Protein AF-A0A7V9B150-F1 (afdb_monomer_lite)

pLDDT: mean 76.58, std 9.47, range [43.84, 91.06]

Sequence (110 aa):
VLLIVVGIAGAVVDPGSVVTLAVVLAALGVGWNFGVVGGSTLLATSVPRAMRPHVEGIGEVAMSVAAAAGAPLAGIVVALGSFSALSMAVAVAATLALGFTRWPARGYGG

Radius of gyration: 17.02 Å; chains: 1; bounding box: 40×34×44 Å

Foldseek 3Di:
DLLLVLLVQQLPDDPVDPVSVVVSVVSNVVVVVCCVVVVLVVVCVVDDPVCSVVVVVVVVVVVVVCCVVVVVVLVVCCVVHNSNVSSVVSSVVVVVVVVVVPPPPPDPDD

Structure (mmCIF, N/CA/C/O backbone):
data_AF-A0A7V9B150-F1
#
_entry.id   AF-A0A7V9B150-F1
#
loop_
_atom_site.group_PDB
_atom_site.id
_atom_site.type_symbol
_atom_site.label_atom_id
_atom_site.label_alt_id
_atom_site.label_comp_id
_atom_site.label_asym_id
_atom_site.label_entity_id
_atom_site.label_seq_id
_atom_site.pdbx_PDB_ins_code
_atom_site.Cartn_x
_atom_site.Cartn_y
_atom_site.Cartn_z
_atom_site.occupancy
_atom_site.B_iso_or_equiv
_atom_site.auth_seq_id
_atom_site.auth_comp_id
_atom_site.auth_asym_id
_atom_site.auth_atom_id
_atom_site.pdbx_PDB_model_num
ATOM 1 N N . VAL A 1 1 ? -8.075 -6.123 -6.683 1.00 61.38 1 VAL A N 1
ATOM 2 C CA . VAL A 1 1 ? -8.182 -6.530 -8.108 1.00 61.38 1 VAL A CA 1
ATOM 3 C C . VAL A 1 1 ? -7.489 -5.524 -9.018 1.00 61.38 1 VAL A C 1
ATOM 5 O O . VAL A 1 1 ? -6.519 -5.915 -9.646 1.00 61.38 1 VAL A O 1
ATOM 8 N N . LEU A 1 2 ? -7.877 -4.241 -9.023 1.00 70.94 2 LEU A N 1
ATOM 9 C CA . LEU A 1 2 ? -7.218 -3.206 -9.845 1.00 70.94 2 LEU A CA 1
ATOM 10 C C . LEU A 1 2 ? -5.696 -3.113 -9.626 1.00 70.94 2 LEU A C 1
ATOM 12 O O . LEU A 1 2 ? -4.953 -3.138 -10.597 1.00 70.94 2 LEU A O 1
ATOM 16 N N . LEU A 1 3 ? -5.220 -3.127 -8.375 1.00 67.75 3 LEU A N 1
ATOM 17 C CA . LEU A 1 3 ? -3.776 -3.106 -8.075 1.00 67.75 3 LEU A CA 1
ATOM 18 C C . LEU A 1 3 ? -3.007 -4.311 -8.653 1.00 67.75 3 LEU A C 1
ATOM 20 O O . LEU A 1 3 ? -1.874 -4.160 -9.093 1.00 67.75 3 LEU A O 1
ATOM 24 N N . ILE A 1 4 ? -3.633 -5.493 -8.700 1.00 67.00 4 ILE A N 1
ATOM 25 C CA . ILE A 1 4 ? -3.026 -6.701 -9.285 1.00 67.00 4 ILE A CA 1
ATOM 26 C C . ILE A 1 4 ? -2.951 -6.565 -10.805 1.00 67.00 4 ILE A C 1
ATOM 28 O O . ILE A 1 4 ? -1.908 -6.829 -11.390 1.00 67.00 4 ILE A O 1
ATOM 32 N N . VAL A 1 5 ? -4.041 -6.125 -11.442 1.00 69.38 5 VAL A N 1
ATOM 33 C CA . VAL A 1 5 ? -4.100 -5.934 -12.899 1.00 69.38 5 VAL A CA 1
ATOM 34 C C . VAL A 1 5 ? -3.048 -4.922 -13.353 1.00 69.38 5 VAL A C 1
ATOM 36 O O . VAL A 1 5 ? -2.355 -5.162 -14.335 1.00 69.38 5 VAL A O 1
ATOM 39 N N . VAL A 1 6 ? -2.875 -3.832 -12.604 1.00 67.56 6 VAL A N 1
ATOM 40 C CA . VAL A 1 6 ? -1.868 -2.809 -12.905 1.00 67.56 6 VAL A CA 1
ATOM 41 C C . VAL A 1 6 ? -0.445 -3.303 -12.640 1.00 67.56 6 VAL A C 1
ATOM 43 O O . VAL A 1 6 ? 0.435 -3.042 -13.454 1.00 67.56 6 VAL A O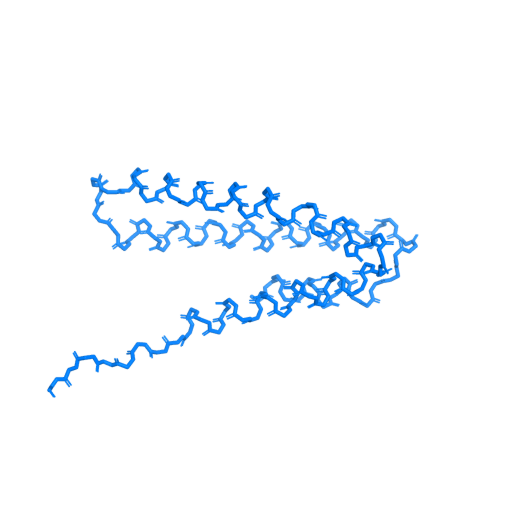 1
ATOM 46 N N . GLY A 1 7 ? -0.208 -4.051 -11.557 1.00 63.50 7 GLY A N 1
ATOM 47 C CA . GLY A 1 7 ? 1.105 -4.645 -11.277 1.00 63.50 7 GLY A CA 1
ATOM 48 C C . GLY A 1 7 ? 1.536 -5.663 -12.337 1.00 63.50 7 GLY A C 1
ATOM 49 O O . GLY A 1 7 ? 2.686 -5.657 -12.768 1.00 63.50 7 GLY A O 1
ATOM 50 N N . ILE A 1 8 ? 0.599 -6.488 -12.819 1.00 66.31 8 ILE A N 1
ATOM 51 C CA . ILE A 1 8 ? 0.842 -7.412 -13.934 1.00 66.31 8 ILE A CA 1
ATOM 52 C C . ILE A 1 8 ? 1.091 -6.626 -15.222 1.00 66.31 8 ILE A C 1
ATOM 54 O O . ILE A 1 8 ? 2.075 -6.901 -15.897 1.00 66.31 8 ILE A O 1
ATOM 58 N N . ALA A 1 9 ? 0.264 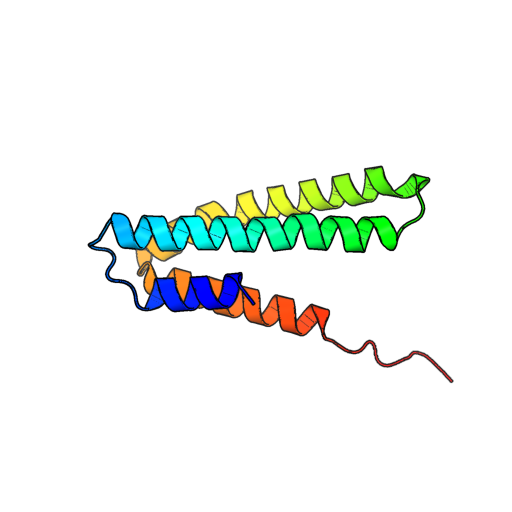-5.622 -15.537 1.00 64.56 9 ALA A N 1
ATOM 59 C CA . ALA A 1 9 ? 0.455 -4.780 -16.718 1.00 64.56 9 ALA A CA 1
ATOM 60 C C . ALA A 1 9 ? 1.830 -4.090 -16.712 1.00 64.56 9 ALA A C 1
ATOM 62 O O . ALA A 1 9 ? 2.533 -4.131 -17.715 1.00 64.56 9 ALA A O 1
ATOM 63 N N . GLY A 1 10 ? 2.262 -3.539 -15.574 1.00 60.38 10 GLY A N 1
ATOM 64 C CA . GLY A 1 10 ? 3.581 -2.919 -15.421 1.00 60.38 10 GLY A CA 1
ATOM 65 C C . GLY A 1 10 ? 4.758 -3.883 -15.613 1.00 60.38 10 GLY A C 1
ATOM 66 O O . GLY A 1 10 ? 5.819 -3.453 -16.052 1.00 60.38 10 GLY A O 1
ATOM 67 N N . ALA A 1 11 ? 4.577 -5.182 -15.352 1.00 63.69 11 ALA A N 1
ATOM 68 C CA . ALA A 1 11 ? 5.622 -6.189 -15.546 1.00 63.69 11 ALA A CA 1
ATOM 69 C C . ALA A 1 11 ? 5.845 -6.575 -17.023 1.00 63.69 11 ALA A C 1
ATOM 71 O O . ALA A 1 11 ? 6.915 -7.091 -17.348 1.00 63.69 11 ALA A O 1
ATOM 72 N N . VAL A 1 12 ? 4.861 -6.327 -17.901 1.00 65.94 12 VAL A N 1
ATOM 73 C CA . VAL A 1 12 ? 4.906 -6.654 -19.345 1.00 65.94 12 VAL A CA 1
ATOM 74 C C . VAL A 1 12 ? 5.165 -5.434 -20.237 1.00 65.94 12 VAL A C 1
ATOM 76 O O . VAL A 1 12 ? 5.346 -5.582 -21.443 1.00 65.94 12 VAL A O 1
ATOM 79 N N . VAL A 1 13 ? 5.149 -4.229 -19.666 1.00 66.94 13 VAL A N 1
ATOM 80 C CA . VAL A 1 13 ? 5.312 -2.970 -20.399 1.00 66.94 13 VAL A CA 1
ATOM 81 C C . VAL A 1 13 ? 6.787 -2.669 -20.643 1.00 66.94 13 VAL A C 1
ATOM 83 O O . VAL A 1 13 ? 7.603 -2.758 -19.729 1.00 66.94 13 VAL A O 1
ATOM 86 N N . ASP A 1 14 ? 7.107 -2.252 -21.870 1.00 64.56 14 ASP A N 1
ATOM 87 C CA . ASP A 1 14 ? 8.423 -1.719 -22.216 1.00 64.56 14 ASP A CA 1
ATOM 88 C C . ASP A 1 14 ? 8.677 -0.394 -21.460 1.00 64.56 14 ASP A C 1
ATOM 90 O O . ASP A 1 14 ? 7.966 0.594 -21.699 1.00 64.56 14 ASP A O 1
ATOM 94 N N . PRO A 1 15 ? 9.676 -0.339 -20.556 1.00 62.12 15 PRO A N 1
ATOM 95 C CA . PRO A 1 15 ? 10.003 0.870 -19.804 1.00 62.12 15 PRO A CA 1
ATOM 96 C C . PRO A 1 15 ? 10.518 2.024 -20.683 1.00 62.12 15 PRO A C 1
ATOM 98 O O . PRO A 1 15 ? 10.605 3.149 -20.195 1.00 62.12 15 PRO A O 1
ATOM 101 N N . GLY A 1 16 ? 10.828 1.790 -21.966 1.00 63.69 16 GLY A N 1
ATOM 102 C CA . GLY A 1 16 ? 11.253 2.830 -22.908 1.00 63.69 16 GLY A CA 1
ATOM 103 C C . GLY A 1 16 ? 10.158 3.832 -23.307 1.00 63.69 16 GLY A C 1
ATOM 104 O O . GLY A 1 16 ? 10.470 4.919 -23.793 1.00 63.69 16 GLY A O 1
ATOM 105 N N . SER A 1 17 ? 8.877 3.512 -23.084 1.00 74.81 17 SER A N 1
ATOM 106 C CA . SER A 1 17 ? 7.747 4.384 -23.435 1.00 74.81 17 SER A CA 1
ATOM 107 C C . SER A 1 17 ? 7.199 5.133 -22.218 1.00 74.81 17 SER A C 1
ATOM 109 O O . SER A 1 17 ? 6.463 4.583 -21.393 1.00 74.81 17 SER A O 1
ATOM 111 N N . VAL A 1 18 ? 7.483 6.437 -22.154 1.00 79.06 18 VAL A N 1
ATOM 112 C CA . VAL A 1 18 ? 6.965 7.355 -21.119 1.00 79.06 18 VAL A CA 1
ATOM 113 C C . VAL A 1 18 ? 5.434 7.337 -21.057 1.00 79.06 18 VAL A C 1
ATOM 115 O O . VAL A 1 18 ? 4.854 7.394 -19.974 1.00 79.06 18 VAL A O 1
ATOM 118 N N . VAL A 1 19 ? 4.767 7.210 -22.209 1.00 80.56 19 VAL A N 1
ATOM 119 C CA . VAL A 1 19 ? 3.299 7.173 -22.294 1.00 80.56 19 VAL A CA 1
ATOM 120 C C . VAL A 1 19 ? 2.748 5.923 -21.614 1.00 80.56 19 VAL A C 1
ATOM 122 O O . VAL A 1 19 ? 1.794 6.007 -20.843 1.00 80.56 19 VAL A O 1
ATOM 125 N N . THR A 1 20 ? 3.363 4.766 -21.851 1.00 72.69 20 THR A N 1
ATOM 126 C CA . THR A 1 20 ? 2.887 3.507 -21.271 1.00 72.69 20 THR A CA 1
ATOM 127 C C . THR A 1 20 ? 3.109 3.484 -19.761 1.00 72.69 20 THR A C 1
ATOM 129 O O . THR A 1 20 ? 2.217 3.084 -19.013 1.00 72.69 20 THR A O 1
ATOM 132 N N . LEU A 1 21 ? 4.249 4.006 -19.296 1.00 72.56 21 LEU A N 1
ATOM 133 C CA . LEU A 1 21 ? 4.521 4.176 -17.870 1.00 72.56 21 LEU A CA 1
ATOM 134 C C . LEU A 1 21 ? 3.500 5.118 -17.207 1.00 72.56 21 LEU A C 1
ATOM 136 O O . LEU A 1 21 ? 2.978 4.805 -16.139 1.00 72.56 21 LEU A O 1
ATOM 140 N N . ALA A 1 22 ? 3.157 6.233 -17.858 1.00 80.38 22 ALA A N 1
ATOM 141 C CA . ALA A 1 22 ? 2.159 7.176 -17.355 1.00 80.38 22 ALA A CA 1
ATOM 142 C C . ALA A 1 22 ? 0.769 6.534 -17.208 1.00 80.38 22 ALA A C 1
ATOM 144 O O . ALA A 1 22 ? 0.105 6.741 -16.193 1.00 80.38 22 ALA A O 1
ATOM 145 N N . VAL A 1 23 ? 0.344 5.710 -18.173 1.00 79.94 23 VAL A N 1
ATOM 146 C CA . VAL A 1 23 ? -0.932 4.976 -18.101 1.00 79.94 23 VAL A CA 1
ATOM 147 C C . VAL A 1 23 ? -0.938 3.982 -16.937 1.00 79.94 23 VAL A C 1
ATOM 149 O O . VAL A 1 23 ? -1.910 3.930 -16.182 1.00 79.94 23 VAL A O 1
ATOM 152 N N . VAL A 1 24 ? 0.150 3.228 -16.750 1.00 74.75 24 VAL A N 1
ATOM 153 C CA . VAL A 1 24 ? 0.292 2.282 -15.630 1.00 74.75 24 VAL A CA 1
ATOM 154 C C . VAL A 1 24 ? 0.246 3.018 -14.289 1.00 74.75 24 VAL A C 1
ATOM 156 O O . VAL A 1 24 ? -0.490 2.604 -13.396 1.00 74.75 24 VAL A O 1
ATOM 159 N N . LEU A 1 25 ? 0.958 4.141 -14.148 1.00 78.44 25 LEU A N 1
ATOM 160 C CA . LEU A 1 25 ? 0.951 4.954 -12.926 1.00 78.44 25 LEU A CA 1
ATOM 161 C C . LEU A 1 25 ? -0.418 5.590 -12.649 1.00 78.44 25 LEU A C 1
ATOM 163 O O . LEU A 1 25 ? -0.867 5.603 -11.502 1.00 78.44 25 LEU A O 1
ATOM 167 N N . ALA A 1 26 ? -1.117 6.064 -13.682 1.00 82.00 26 ALA A N 1
ATOM 168 C CA . ALA A 1 26 ? -2.471 6.592 -13.543 1.00 82.00 26 ALA A CA 1
ATOM 169 C C . ALA A 1 26 ? -3.441 5.503 -13.062 1.00 82.00 26 ALA A C 1
ATOM 171 O O . ALA A 1 26 ? -4.183 5.704 -12.099 1.00 82.00 26 ALA A O 1
ATOM 172 N N . ALA A 1 27 ? -3.396 4.318 -13.677 1.00 78.44 27 ALA A N 1
ATOM 173 C CA . ALA A 1 27 ? -4.220 3.185 -13.272 1.00 78.44 27 ALA A CA 1
ATOM 174 C C . ALA A 1 27 ? -3.875 2.696 -11.852 1.00 78.44 27 ALA A C 1
ATOM 176 O O . ALA A 1 27 ? -4.777 2.331 -11.091 1.00 78.44 27 ALA A O 1
ATOM 177 N N . LEU A 1 28 ? -2.594 2.738 -11.464 1.00 78.56 28 LEU A N 1
ATOM 178 C CA . LEU A 1 28 ? -2.136 2.433 -10.106 1.00 78.56 28 LEU A CA 1
ATOM 179 C C . LEU A 1 28 ? -2.754 3.404 -9.097 1.00 78.56 28 LEU A C 1
ATOM 181 O O . LEU A 1 28 ? -3.315 2.969 -8.092 1.00 78.56 28 LEU A O 1
ATOM 185 N N . GLY A 1 29 ? -2.712 4.704 -9.404 1.00 82.12 29 GLY A N 1
ATOM 186 C CA . GLY A 1 29 ? -3.328 5.755 -8.599 1.00 82.12 29 GLY A CA 1
ATOM 187 C C . GLY A 1 29 ? -4.838 5.565 -8.446 1.00 82.12 29 GLY A C 1
ATOM 188 O O . GLY A 1 29 ? -5.367 5.689 -7.342 1.00 82.12 29 GLY A O 1
ATOM 189 N N . VAL A 1 30 ? -5.541 5.190 -9.516 1.00 84.00 30 VAL A N 1
ATOM 190 C CA . VAL A 1 30 ? -6.981 4.879 -9.465 1.00 84.00 30 VAL A CA 1
ATOM 191 C C . VAL A 1 30 ? -7.255 3.667 -8.566 1.00 84.00 30 VAL A C 1
ATOM 193 O O . VAL A 1 30 ? -8.119 3.723 -7.691 1.00 84.00 30 VAL A O 1
ATOM 196 N N . GLY A 1 31 ? -6.492 2.582 -8.730 1.00 82.00 31 GLY A N 1
ATOM 197 C CA . GLY A 1 31 ? -6.618 1.385 -7.896 1.00 82.00 31 GLY A CA 1
ATOM 198 C C . GLY A 1 31 ? -6.346 1.655 -6.413 1.00 82.00 31 GLY A C 1
ATOM 199 O O . GLY A 1 31 ? -7.063 1.134 -5.558 1.00 82.00 31 GLY A O 1
ATOM 200 N N . TRP A 1 32 ? -5.352 2.495 -6.115 1.00 82.25 32 TRP A N 1
ATOM 201 C CA . TRP A 1 32 ? -5.022 2.935 -4.760 1.00 82.25 32 TRP A CA 1
ATOM 202 C C . TRP A 1 32 ? -6.163 3.736 -4.125 1.00 82.25 32 TRP A C 1
ATOM 204 O O . TRP A 1 32 ? -6.594 3.413 -3.019 1.00 82.25 32 TRP A O 1
ATOM 214 N N . ASN A 1 33 ? -6.707 4.727 -4.842 1.00 85.75 33 ASN A N 1
ATOM 215 C CA . ASN A 1 33 ? -7.809 5.560 -4.353 1.00 85.75 33 ASN A CA 1
ATOM 216 C C . ASN A 1 33 ? -9.043 4.728 -3.993 1.00 85.75 33 ASN A C 1
ATOM 218 O O . ASN A 1 33 ? -9.610 4.906 -2.917 1.00 85.75 33 ASN A O 1
ATOM 222 N N . PHE A 1 34 ? -9.428 3.771 -4.842 1.00 83.19 34 PHE A N 1
ATOM 223 C CA . PHE A 1 34 ? -10.534 2.870 -4.513 1.00 83.19 34 PHE A CA 1
ATOM 224 C C . PHE A 1 34 ? -10.254 2.015 -3.273 1.00 83.19 34 PHE A C 1
ATOM 226 O O . PHE A 1 34 ? -11.175 1.752 -2.503 1.00 83.19 34 PHE A O 1
ATOM 233 N N . GLY A 1 35 ? -9.001 1.605 -3.056 1.00 83.56 35 GLY A N 1
ATOM 234 C CA . GLY A 1 35 ? -8.589 0.893 -1.848 1.00 83.56 35 GLY A CA 1
ATOM 235 C C . GLY A 1 35 ? -8.728 1.743 -0.585 1.00 83.56 35 GLY A C 1
ATOM 236 O O . GLY A 1 35 ? -9.347 1.295 0.376 1.00 83.56 35 GLY A O 1
ATOM 237 N N . VAL A 1 36 ? -8.210 2.975 -0.597 1.00 83.25 36 VAL A N 1
ATOM 238 C CA . VAL A 1 36 ? -8.259 3.883 0.563 1.00 83.25 36 VAL A CA 1
ATOM 239 C C . VAL A 1 36 ? -9.691 4.317 0.871 1.00 83.25 36 VAL A C 1
ATOM 241 O O . VAL A 1 36 ? -10.136 4.174 2.006 1.00 83.25 36 VAL A O 1
ATOM 244 N N . VAL A 1 37 ? -10.445 4.782 -0.130 1.00 85.56 37 VAL A N 1
ATOM 245 C CA . VAL A 1 37 ? -11.828 5.259 0.053 1.00 85.56 37 VAL A CA 1
ATOM 246 C C . VAL A 1 37 ? -12.775 4.103 0.402 1.00 85.56 37 VAL A C 1
ATOM 248 O O . VAL A 1 37 ? -13.617 4.217 1.293 1.00 85.56 37 VAL A O 1
ATOM 251 N N . GLY A 1 38 ? -12.635 2.953 -0.261 1.00 82.69 38 GLY A N 1
ATOM 252 C CA . GLY A 1 38 ? -13.419 1.759 0.064 1.00 82.69 38 GLY A CA 1
ATOM 253 C C . GLY A 1 38 ? -13.069 1.186 1.442 1.00 82.69 38 GLY A C 1
ATOM 254 O O . GLY A 1 38 ? -13.951 0.781 2.195 1.00 82.69 38 GLY A O 1
ATOM 255 N N . GLY A 1 39 ? -11.787 1.188 1.808 1.00 80.56 39 GLY A N 1
ATOM 256 C CA . GLY A 1 39 ? -11.315 0.720 3.109 1.00 80.56 39 GLY A CA 1
ATOM 257 C C . GLY A 1 39 ? -11.791 1.603 4.260 1.00 80.56 39 GLY A C 1
ATOM 258 O O . GLY A 1 39 ? -12.330 1.089 5.238 1.00 80.56 39 GLY A O 1
ATOM 259 N N . SER A 1 40 ? -11.663 2.927 4.134 1.00 80.19 40 SER A N 1
ATOM 260 C CA . SER A 1 40 ? -12.096 3.871 5.170 1.00 80.19 40 SER A CA 1
ATOM 261 C C . SER A 1 40 ? -13.610 3.838 5.383 1.00 80.19 40 SER A C 1
ATOM 263 O O . SER A 1 40 ? -14.067 3.880 6.522 1.00 80.19 40 SER A O 1
ATOM 265 N N . THR A 1 41 ? -14.402 3.662 4.321 1.00 82.19 41 THR A N 1
ATOM 266 C CA . THR A 1 41 ? -15.863 3.508 4.434 1.00 82.19 41 THR A CA 1
ATOM 267 C C . THR A 1 41 ? -16.271 2.203 5.128 1.00 82.19 41 THR A C 1
ATOM 269 O O . THR A 1 41 ? -17.142 2.227 6.005 1.00 82.19 41 THR A O 1
ATOM 272 N N . LEU A 1 42 ? -15.616 1.075 4.826 1.00 81.19 42 LEU A N 1
ATOM 273 C CA . LEU A 1 42 ? -15.819 -0.192 5.548 1.00 81.19 42 LEU A CA 1
ATOM 274 C C . LEU A 1 42 ? -15.435 -0.081 7.031 1.00 81.19 42 LEU A C 1
ATOM 276 O O . LEU A 1 42 ? -16.148 -0.569 7.909 1.00 81.19 42 LEU A O 1
ATOM 280 N N . LEU A 1 43 ? -14.332 0.602 7.332 1.00 79.94 43 LEU A N 1
ATOM 281 C CA . LEU A 1 43 ? -13.851 0.779 8.699 1.00 79.94 43 LEU A CA 1
ATOM 282 C C . LEU A 1 43 ? -14.765 1.726 9.499 1.00 79.94 43 LEU A C 1
ATOM 284 O O . LEU A 1 43 ? -15.176 1.407 10.612 1.00 79.94 43 LEU A O 1
ATOM 288 N N . ALA A 1 44 ? -15.179 2.849 8.907 1.00 80.50 44 ALA A N 1
ATOM 289 C CA . ALA A 1 44 ? -16.055 3.839 9.538 1.00 80.50 44 ALA A CA 1
ATOM 290 C C . ALA A 1 44 ? -17.475 3.314 9.816 1.00 80.50 44 ALA A C 1
ATOM 292 O O . ALA A 1 44 ? -18.143 3.783 10.748 1.00 80.50 44 ALA A O 1
ATOM 293 N N . THR A 1 45 ? -17.954 2.356 9.016 1.00 82.81 45 THR A N 1
ATOM 294 C CA . THR A 1 45 ? -19.244 1.677 9.233 1.00 82.81 45 THR A CA 1
ATOM 295 C C . THR A 1 45 ? -19.167 0.569 10.285 1.00 82.81 45 THR A C 1
ATOM 297 O O . THR A 1 45 ? -20.185 0.261 10.899 1.00 82.81 45 THR A O 1
ATOM 300 N N . SER A 1 46 ? -17.973 0.039 10.568 1.00 82.25 46 SER A N 1
ATOM 301 C CA . SER A 1 46 ? -17.751 -1.052 11.530 1.00 82.25 46 SER A CA 1
ATOM 302 C C . SER A 1 46 ? -17.482 -0.582 12.968 1.00 82.25 46 SER A C 1
ATOM 304 O O . SER A 1 46 ? -17.378 -1.406 13.874 1.00 82.25 46 SER A O 1
ATOM 306 N N . VAL A 1 47 ? -17.350 0.731 13.199 1.00 84.94 47 VAL A N 1
ATOM 307 C CA . VAL A 1 47 ? -16.881 1.296 14.477 1.00 84.94 47 VAL A CA 1
ATOM 308 C C . VAL A 1 47 ? -17.831 2.398 14.998 1.00 84.94 47 VAL A C 1
ATOM 310 O O . VAL A 1 47 ? -18.291 3.238 14.213 1.00 84.94 47 VAL A O 1
ATOM 313 N N . PRO A 1 48 ? -18.124 2.457 16.320 1.00 83.56 48 PRO A N 1
ATOM 314 C CA . PRO A 1 48 ? -18.936 3.519 16.923 1.00 83.56 48 PRO A CA 1
ATOM 315 C C . PRO A 1 48 ? -18.388 4.927 16.653 1.00 83.56 48 PRO A C 1
ATOM 317 O O . PRO A 1 48 ? -17.176 5.137 16.623 1.00 83.56 48 PRO A O 1
ATOM 320 N N . ARG A 1 49 ? -19.275 5.929 16.529 1.00 77.12 49 ARG A N 1
ATOM 321 C CA . ARG A 1 49 ? -18.903 7.307 16.130 1.00 77.12 49 ARG A CA 1
ATOM 322 C C . ARG A 1 49 ? -17.805 7.935 16.996 1.00 77.12 49 ARG A C 1
ATOM 324 O O . ARG A 1 49 ? -16.969 8.648 16.460 1.00 77.12 49 ARG A O 1
ATOM 331 N N . ALA A 1 50 ? -17.790 7.640 18.297 1.00 85.00 50 ALA A N 1
ATOM 332 C CA . ALA A 1 50 ? -16.795 8.160 19.238 1.00 85.00 50 ALA A CA 1
ATOM 333 C C . ALA A 1 50 ? -15.363 7.659 18.961 1.00 85.00 50 ALA A C 1
ATOM 335 O O . ALA A 1 50 ? -14.402 8.339 19.296 1.00 85.00 50 ALA A O 1
ATOM 336 N N . MET A 1 51 ? -15.218 6.492 18.327 1.00 83.19 51 MET A N 1
ATOM 337 C CA . MET A 1 51 ? -13.930 5.841 18.063 1.00 83.19 51 MET A CA 1
ATOM 338 C C . MET A 1 51 ? -13.388 6.119 16.651 1.00 83.19 51 MET A C 1
ATOM 340 O O . MET A 1 51 ? -12.232 5.811 16.371 1.00 83.19 51 MET A O 1
ATOM 344 N N . ARG A 1 52 ? -14.188 6.722 15.760 1.00 82.31 52 ARG A N 1
ATOM 345 C CA . ARG A 1 52 ? -13.793 7.008 14.367 1.00 82.31 52 ARG A CA 1
ATOM 346 C C . ARG A 1 52 ? -12.511 7.845 14.243 1.00 82.31 52 ARG A C 1
ATOM 348 O O . ARG A 1 52 ? -11.638 7.404 13.503 1.00 82.31 52 ARG A O 1
ATOM 355 N N . PRO A 1 53 ? -12.323 8.952 14.997 1.00 85.31 53 PRO A N 1
ATOM 356 C CA . PRO A 1 53 ? -11.106 9.761 14.877 1.00 85.31 53 PRO A CA 1
ATOM 357 C C . PRO A 1 53 ? -9.843 8.988 15.274 1.00 85.31 53 PRO A C 1
ATOM 359 O O . PRO A 1 53 ? -8.780 9.165 14.689 1.00 85.31 53 PRO A O 1
ATOM 362 N N . HIS A 1 54 ? -9.962 8.099 16.264 1.00 83.75 54 HIS A N 1
ATOM 363 C CA . HIS A 1 54 ? -8.850 7.271 16.718 1.00 83.75 54 HIS A CA 1
ATOM 364 C C . HIS A 1 54 ? -8.450 6.238 15.657 1.00 83.75 54 HIS A C 1
ATOM 366 O O . HIS A 1 54 ? -7.268 6.045 15.386 1.00 83.75 54 HIS A O 1
ATOM 372 N N . VAL A 1 55 ? -9.436 5.603 15.023 1.00 84.31 55 VAL A N 1
ATOM 373 C CA . VAL A 1 55 ? -9.210 4.598 13.979 1.00 84.31 55 VAL A CA 1
ATOM 374 C C . VAL A 1 55 ? -8.669 5.222 12.687 1.00 84.31 55 VAL A C 1
ATOM 376 O O . VAL A 1 55 ? -7.766 4.652 12.078 1.00 84.31 55 VAL A O 1
ATOM 379 N N . GLU A 1 56 ? -9.150 6.405 12.298 1.00 85.75 56 GLU A N 1
ATOM 380 C CA . GLU A 1 56 ? -8.577 7.177 11.186 1.00 85.75 56 GLU A CA 1
ATOM 381 C C . GLU A 1 56 ? -7.117 7.551 11.469 1.00 85.75 56 GLU A C 1
ATOM 383 O O . GLU A 1 56 ? -6.253 7.322 10.626 1.00 85.75 56 GLU A O 1
ATOM 388 N N . GLY A 1 57 ? -6.812 8.009 12.689 1.00 87.50 57 GLY A N 1
ATOM 389 C CA . GLY A 1 57 ? -5.441 8.312 13.103 1.00 87.50 57 GLY A CA 1
ATOM 390 C C . GLY A 1 57 ? -4.502 7.102 13.036 1.00 87.50 57 GLY A C 1
ATOM 391 O O . GLY A 1 57 ? -3.379 7.224 12.551 1.00 87.50 57 GLY A O 1
ATOM 392 N N . ILE A 1 58 ? -4.955 5.915 13.458 1.00 86.75 58 ILE A N 1
ATOM 393 C CA . ILE A 1 58 ? -4.176 4.672 13.307 1.00 86.75 58 ILE A CA 1
ATOM 394 C C . ILE A 1 58 ? -3.937 4.358 11.826 1.00 86.75 58 ILE A C 1
ATOM 396 O O . ILE A 1 58 ? -2.831 3.956 11.466 1.00 86.75 58 ILE A O 1
ATOM 400 N N . GLY A 1 59 ? -4.944 4.554 10.970 1.00 85.75 59 GLY A N 1
ATOM 401 C CA . GLY A 1 59 ? -4.825 4.365 9.523 1.00 85.75 59 GLY A CA 1
ATOM 402 C C . GLY A 1 59 ? -3.759 5.265 8.896 1.00 85.75 59 GLY A C 1
ATOM 403 O O . GLY A 1 59 ? -2.887 4.772 8.182 1.00 85.75 59 GLY A O 1
ATOM 404 N N . GLU A 1 60 ? -3.772 6.557 9.225 1.00 88.81 60 GLU A N 1
ATOM 405 C CA . GLU A 1 60 ? -2.779 7.532 8.749 1.00 88.81 60 GLU A CA 1
ATOM 406 C C . GLU A 1 60 ? -1.359 7.211 9.245 1.00 88.81 60 GLU A C 1
ATOM 408 O O . GLU A 1 60 ? -0.384 7.253 8.486 1.00 88.81 60 GLU A O 1
ATOM 413 N N . VAL A 1 61 ? -1.215 6.816 10.515 1.00 91.06 61 VAL A N 1
ATOM 414 C CA . VAL A 1 61 ? 0.083 6.398 11.071 1.00 91.06 61 VAL A CA 1
ATOM 415 C C . VAL A 1 61 ? 0.581 5.123 10.388 1.00 91.06 61 VAL A C 1
ATOM 417 O O . VAL A 1 61 ? 1.738 5.054 9.981 1.00 91.06 61 VAL A O 1
ATOM 420 N N . ALA A 1 62 ? -0.279 4.125 10.195 1.00 86.81 62 ALA A N 1
ATOM 421 C CA . ALA A 1 62 ? 0.095 2.898 9.500 1.00 86.81 62 ALA A CA 1
ATOM 422 C C . ALA A 1 62 ? 0.513 3.174 8.046 1.00 86.81 62 ALA A C 1
ATOM 424 O O . ALA A 1 62 ? 1.524 2.641 7.585 1.00 86.81 62 ALA A O 1
ATOM 425 N N . MET A 1 63 ? -0.220 4.041 7.340 1.00 87.19 63 MET A N 1
ATOM 426 C CA . MET A 1 63 ? 0.084 4.429 5.963 1.00 87.19 63 MET A CA 1
ATOM 427 C C . MET A 1 63 ? 1.413 5.187 5.863 1.00 87.19 63 MET A C 1
ATOM 429 O O . MET A 1 63 ? 2.231 4.867 5.000 1.00 87.19 63 MET A O 1
ATOM 433 N N . SER A 1 64 ? 1.669 6.141 6.761 1.00 89.12 64 SER A N 1
ATOM 434 C CA . SER A 1 64 ? 2.929 6.898 6.785 1.00 89.12 64 SER A CA 1
ATOM 435 C C . SER A 1 64 ? 4.136 6.026 7.140 1.00 89.12 64 SER A C 1
ATOM 437 O O . SER A 1 64 ? 5.173 6.133 6.486 1.00 89.12 64 SER A O 1
ATOM 439 N N . VAL A 1 65 ? 4.005 5.103 8.097 1.00 90.94 65 VAL A N 1
ATOM 440 C CA . VAL A 1 65 ? 5.060 4.132 8.437 1.00 90.94 65 VAL A CA 1
ATOM 441 C C . VAL A 1 65 ? 5.332 3.188 7.265 1.00 90.94 65 VAL A C 1
ATOM 443 O O . VAL A 1 65 ? 6.490 2.963 6.909 1.00 90.94 65 VAL A O 1
ATOM 446 N N . ALA A 1 66 ? 4.282 2.672 6.622 1.00 86.31 66 ALA A N 1
ATOM 447 C CA . ALA A 1 66 ? 4.423 1.824 5.445 1.00 86.31 66 ALA A CA 1
ATOM 448 C C . ALA A 1 66 ? 5.099 2.570 4.284 1.00 86.31 66 ALA A C 1
ATOM 450 O O . ALA A 1 66 ? 5.962 2.000 3.619 1.00 86.31 66 ALA A O 1
ATOM 451 N N . ALA A 1 67 ? 4.766 3.845 4.065 1.00 85.31 67 ALA A N 1
ATOM 452 C CA . ALA A 1 67 ? 5.410 4.679 3.054 1.00 85.31 67 ALA A CA 1
ATOM 453 C C . ALA A 1 67 ? 6.891 4.935 3.379 1.00 85.31 67 ALA A C 1
ATOM 455 O O . ALA A 1 67 ? 7.747 4.782 2.505 1.00 85.31 67 ALA A O 1
ATOM 456 N N . ALA A 1 68 ? 7.205 5.257 4.637 1.00 88.44 68 ALA A N 1
ATOM 457 C CA . ALA A 1 68 ? 8.569 5.501 5.096 1.00 88.44 68 ALA A CA 1
ATOM 458 C C . ALA A 1 68 ? 9.465 4.259 4.959 1.00 88.44 68 ALA A C 1
ATOM 460 O O . ALA A 1 68 ? 10.628 4.383 4.582 1.00 88.44 68 ALA A O 1
ATOM 461 N N . ALA A 1 69 ? 8.928 3.064 5.219 1.00 87.56 69 ALA A N 1
ATOM 462 C CA . ALA A 1 69 ? 9.653 1.808 5.035 1.00 87.56 69 ALA A CA 1
ATOM 463 C C . ALA A 1 69 ? 9.709 1.369 3.560 1.00 87.56 69 ALA A C 1
ATOM 465 O O . ALA A 1 69 ? 10.742 0.907 3.081 1.00 87.56 69 ALA A O 1
ATOM 466 N N . GLY A 1 70 ? 8.603 1.510 2.827 1.00 82.56 70 GLY A N 1
ATOM 467 C CA . GLY A 1 70 ? 8.455 1.006 1.464 1.00 82.56 70 GLY A CA 1
ATOM 468 C C . GLY A 1 70 ? 9.207 1.820 0.413 1.00 82.56 70 GLY A C 1
ATOM 469 O O . GLY A 1 70 ? 9.766 1.232 -0.511 1.00 82.56 70 GLY A O 1
ATOM 470 N N . ALA A 1 71 ? 9.268 3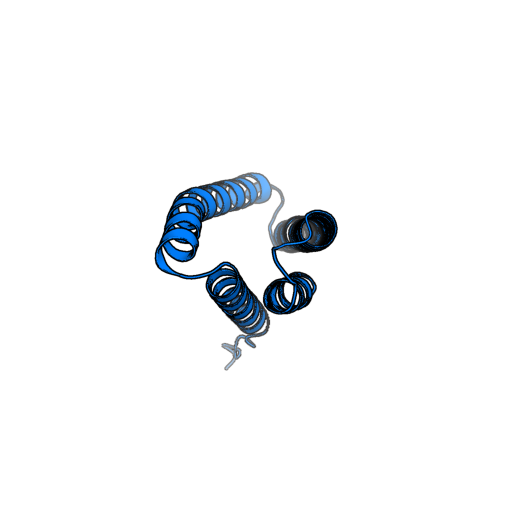.149 0.547 1.00 83.88 71 ALA A N 1
ATOM 471 C CA . ALA A 1 71 ? 9.900 4.007 -0.458 1.00 83.88 71 ALA A CA 1
ATOM 472 C C . ALA A 1 71 ? 11.418 3.754 -0.618 1.00 83.88 71 ALA A C 1
ATOM 474 O O . ALA A 1 71 ? 11.861 3.569 -1.756 1.00 83.88 71 ALA A O 1
ATOM 475 N N . PRO A 1 72 ? 12.227 3.651 0.460 1.00 87.19 72 PRO A N 1
ATOM 476 C CA . PRO A 1 72 ? 13.643 3.303 0.342 1.00 87.19 72 PRO A CA 1
ATOM 477 C C . PRO A 1 72 ? 13.852 1.885 -0.198 1.00 87.19 72 PRO A C 1
ATOM 479 O O . PRO A 1 72 ? 14.707 1.673 -1.057 1.00 87.19 72 PRO A O 1
ATOM 482 N N . LEU A 1 73 ? 13.049 0.919 0.264 1.00 83.88 73 LEU A N 1
ATOM 483 C CA . LEU A 1 73 ? 13.132 -0.472 -0.188 1.00 83.88 73 LEU A CA 1
ATOM 484 C C . LEU A 1 73 ? 12.837 -0.595 -1.685 1.00 83.88 73 LEU A C 1
ATOM 486 O O . LEU A 1 73 ? 13.573 -1.276 -2.394 1.00 83.88 73 LEU A O 1
ATOM 490 N N . ALA A 1 74 ? 11.817 0.105 -2.186 1.00 79.94 74 ALA A N 1
ATOM 491 C CA . ALA A 1 74 ? 11.504 0.140 -3.611 1.00 79.94 74 ALA A CA 1
ATOM 492 C C . ALA A 1 74 ? 12.663 0.724 -4.435 1.00 79.94 74 ALA A C 1
ATOM 494 O O . ALA A 1 74 ? 13.012 0.172 -5.480 1.00 79.94 74 ALA A O 1
ATOM 495 N N . GLY A 1 75 ? 13.303 1.789 -3.937 1.00 80.75 75 GLY A N 1
ATOM 496 C CA . GLY A 1 75 ? 14.491 2.377 -4.558 1.00 80.75 75 GLY A CA 1
ATOM 497 C C . GLY A 1 75 ? 15.669 1.402 -4.629 1.00 80.75 75 GLY A C 1
ATOM 498 O O . GLY A 1 75 ? 16.273 1.250 -5.688 1.00 80.75 75 GLY A O 1
ATOM 499 N N . ILE A 1 76 ? 15.953 0.685 -3.537 1.00 85.31 76 ILE A N 1
ATOM 500 C CA . ILE A 1 76 ? 17.019 -0.329 -3.483 1.00 85.31 76 ILE A CA 1
ATOM 501 C C . ILE A 1 76 ? 16.732 -1.484 -4.452 1.00 85.31 76 ILE A C 1
ATOM 503 O O . ILE A 1 76 ? 17.626 -1.909 -5.181 1.00 85.31 76 ILE A O 1
ATOM 507 N N . VAL A 1 77 ? 15.491 -1.977 -4.500 1.00 82.50 77 VAL A N 1
ATOM 508 C CA . VAL A 1 77 ? 15.094 -3.079 -5.394 1.00 82.50 77 VAL A CA 1
ATOM 509 C C . VAL A 1 77 ? 15.256 -2.695 -6.866 1.00 82.50 77 VAL A C 1
ATOM 511 O O . VAL A 1 77 ? 15.727 -3.509 -7.657 1.00 82.50 77 VAL A O 1
ATOM 514 N N . VAL A 1 78 ? 14.905 -1.464 -7.244 1.00 80.06 78 VAL A N 1
ATOM 515 C CA . VAL A 1 78 ? 15.102 -0.980 -8.621 1.00 80.06 78 VAL A CA 1
ATOM 516 C C . VAL A 1 78 ? 16.580 -0.746 -8.922 1.00 80.06 78 VAL A C 1
ATOM 518 O O . VAL A 1 78 ? 17.019 -1.070 -10.019 1.00 80.06 78 VAL A O 1
ATOM 521 N N . ALA A 1 79 ? 17.353 -0.234 -7.960 1.00 80.75 79 ALA A N 1
ATOM 522 C CA . ALA A 1 79 ? 18.783 0.019 -8.134 1.00 80.75 79 ALA A CA 1
ATOM 523 C C . ALA A 1 79 ? 19.615 -1.267 -8.285 1.00 80.75 79 ALA A C 1
ATOM 525 O O . ALA A 1 79 ? 20.590 -1.277 -9.030 1.00 80.75 79 ALA A O 1
ATOM 526 N N . LEU A 1 80 ? 19.244 -2.342 -7.579 1.00 80.94 80 LEU A N 1
ATOM 527 C CA . LEU A 1 80 ? 19.955 -3.629 -7.604 1.00 80.94 80 LEU A CA 1
ATOM 528 C C . LEU A 1 80 ? 19.372 -4.637 -8.605 1.00 80.94 80 LEU A C 1
ATOM 530 O O . LEU A 1 80 ? 20.005 -5.652 -8.888 1.00 80.94 80 LEU A O 1
ATOM 534 N N . GLY A 1 81 ? 18.158 -4.397 -9.095 1.00 76.31 81 GLY A N 1
ATOM 535 C CA . GLY A 1 81 ? 17.407 -5.332 -9.923 1.00 76.31 81 GLY A CA 1
ATOM 536 C C . GLY A 1 81 ? 16.791 -4.657 -11.142 1.00 76.31 81 GLY A C 1
ATOM 537 O O . GLY A 1 81 ? 17.479 -4.049 -11.956 1.00 76.31 81 GLY A O 1
ATOM 538 N N . SER A 1 82 ? 15.478 -4.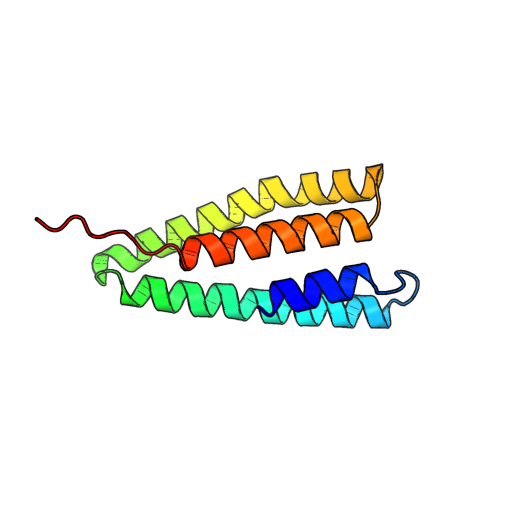812 -11.303 1.00 74.19 82 SER A N 1
ATOM 539 C CA . SER A 1 82 ? 14.731 -4.231 -12.416 1.00 74.19 82 SER A CA 1
ATOM 540 C C . SER A 1 82 ? 13.354 -3.755 -11.965 1.00 74.19 82 SER A C 1
ATOM 542 O O . SER A 1 82 ? 12.784 -4.251 -10.989 1.00 74.19 82 SER A O 1
ATOM 544 N N . PHE A 1 83 ? 12.777 -2.821 -12.723 1.00 69.69 83 PHE A N 1
ATOM 545 C CA . PHE A 1 83 ? 11.405 -2.355 -12.506 1.00 69.69 83 PHE A CA 1
ATOM 546 C C . PHE A 1 83 ? 10.378 -3.503 -12.575 1.00 69.69 83 PHE A C 1
ATOM 548 O O . PHE A 1 83 ? 9.365 -3.489 -11.873 1.00 69.69 83 PHE A O 1
ATOM 555 N N . SER A 1 84 ? 10.673 -4.542 -13.364 1.00 72.56 84 SER A N 1
ATOM 556 C CA . SER A 1 84 ? 9.851 -5.752 -13.461 1.00 72.56 84 SER A CA 1
ATOM 557 C C . SER A 1 84 ? 9.876 -6.570 -12.159 1.00 72.56 84 SER A C 1
ATOM 559 O O . SER A 1 84 ? 8.819 -6.960 -11.661 1.00 72.56 84 SER A O 1
ATOM 561 N N . ALA A 1 85 ? 11.050 -6.739 -11.533 1.00 75.62 85 ALA A N 1
ATOM 562 C CA . ALA A 1 85 ? 11.173 -7.429 -10.244 1.00 75.62 85 ALA A CA 1
ATOM 563 C C . ALA A 1 85 ? 10.409 -6.702 -9.122 1.00 75.62 85 ALA A C 1
ATOM 565 O O . ALA A 1 85 ? 9.699 -7.339 -8.341 1.00 75.62 85 ALA A O 1
ATOM 566 N N . LEU A 1 86 ? 10.485 -5.364 -9.086 1.00 73.62 86 LEU A N 1
ATOM 567 C CA . LEU A 1 86 ? 9.692 -4.554 -8.157 1.00 73.62 86 LEU A CA 1
ATOM 568 C C . LEU A 1 86 ? 8.184 -4.740 -8.402 1.00 73.62 86 LEU A C 1
ATOM 570 O O . LEU A 1 86 ? 7.424 -4.963 -7.459 1.00 73.62 86 LEU A O 1
ATOM 574 N N . SER A 1 87 ? 7.755 -4.695 -9.666 1.00 75.12 87 SER A N 1
ATOM 575 C CA . SER A 1 87 ? 6.343 -4.828 -10.046 1.00 75.12 87 SER A CA 1
ATOM 576 C C . SER A 1 87 ? 5.757 -6.184 -9.636 1.00 75.12 87 SER A C 1
ATOM 578 O O . SER A 1 87 ? 4.652 -6.240 -9.092 1.00 75.12 87 SER A O 1
ATOM 580 N N . MET A 1 88 ? 6.512 -7.276 -9.808 1.00 74.88 88 MET A N 1
ATOM 581 C CA . MET A 1 88 ? 6.097 -8.606 -9.348 1.00 74.88 88 MET A CA 1
ATOM 582 C C . MET A 1 88 ? 5.990 -8.696 -7.823 1.00 74.88 88 MET A C 1
ATOM 584 O O . MET A 1 88 ? 5.007 -9.239 -7.318 1.00 74.88 88 MET A O 1
ATOM 588 N N . ALA A 1 89 ? 6.957 -8.149 -7.080 1.00 78.00 89 ALA A N 1
ATOM 589 C CA . ALA A 1 89 ? 6.923 -8.161 -5.617 1.00 78.00 89 ALA A CA 1
ATOM 590 C C . ALA A 1 89 ? 5.676 -7.438 -5.075 1.00 78.00 89 ALA A C 1
ATOM 592 O O . ALA A 1 89 ? 4.979 -7.957 -4.199 1.00 78.00 89 ALA A O 1
ATOM 593 N N . VAL A 1 90 ? 5.341 -6.281 -5.655 1.00 76.44 90 VAL A N 1
ATOM 594 C CA . VAL A 1 90 ? 4.129 -5.522 -5.310 1.00 76.44 90 VAL A CA 1
ATOM 595 C C . VAL A 1 90 ? 2.861 -6.298 -5.678 1.00 76.44 90 VAL A C 1
ATOM 597 O O . VAL A 1 90 ? 1.921 -6.344 -4.882 1.00 76.44 90 VAL A O 1
ATOM 600 N N . ALA A 1 91 ? 2.827 -6.959 -6.839 1.00 74.25 91 ALA A N 1
ATOM 601 C CA . ALA A 1 91 ? 1.683 -7.772 -7.250 1.00 74.25 91 ALA A CA 1
ATOM 602 C C . ALA A 1 91 ? 1.439 -8.957 -6.294 1.00 74.25 91 ALA A C 1
ATOM 604 O O . ALA A 1 91 ? 0.297 -9.203 -5.894 1.00 74.25 91 ALA A O 1
ATOM 605 N N . VAL A 1 92 ? 2.496 -9.657 -5.866 1.00 80.69 92 VAL A N 1
ATOM 606 C CA . VAL A 1 92 ? 2.404 -10.750 -4.882 1.00 80.69 92 VAL A CA 1
ATOM 607 C C . VAL A 1 92 ? 1.893 -10.228 -3.541 1.00 80.69 92 VAL A C 1
ATOM 609 O O . VAL A 1 92 ? 0.926 -10.774 -3.006 1.00 80.69 92 VAL A O 1
ATOM 612 N N . ALA A 1 93 ? 2.469 -9.138 -3.029 1.00 77.81 93 ALA A N 1
ATOM 613 C CA . ALA A 1 93 ? 2.037 -8.528 -1.772 1.00 77.81 93 ALA A CA 1
ATOM 614 C C . ALA A 1 93 ? 0.553 -8.114 -1.811 1.00 77.81 93 ALA A C 1
ATOM 616 O O . ALA A 1 93 ? -0.205 -8.420 -0.888 1.00 77.81 93 ALA A O 1
ATOM 617 N N . ALA A 1 94 ? 0.103 -7.501 -2.912 1.00 75.88 94 ALA A N 1
ATOM 618 C CA . ALA A 1 94 ? -1.300 -7.135 -3.111 1.00 75.88 94 ALA A CA 1
ATOM 619 C C . ALA A 1 94 ? -2.235 -8.359 -3.148 1.00 75.88 94 ALA A C 1
ATOM 621 O O . ALA A 1 94 ? -3.372 -8.297 -2.675 1.00 75.88 94 ALA A O 1
ATOM 622 N N . THR A 1 95 ? -1.762 -9.484 -3.689 1.00 76.06 95 THR A N 1
ATOM 623 C CA . THR A 1 95 ? -2.523 -10.741 -3.748 1.00 76.06 95 THR A CA 1
ATOM 624 C C . THR A 1 95 ? -2.663 -11.375 -2.366 1.00 76.06 95 THR A C 1
ATOM 626 O O . THR A 1 95 ? -3.762 -11.779 -1.984 1.00 76.06 95 THR A O 1
ATOM 629 N N . LEU A 1 96 ? -1.583 -11.387 -1.580 1.00 79.12 96 LEU A N 1
ATOM 630 C CA . LEU A 1 96 ? -1.595 -11.875 -0.199 1.00 79.12 96 LEU A CA 1
ATOM 631 C C . LEU A 1 96 ? -2.529 -11.044 0.689 1.00 79.12 96 LEU A C 1
ATOM 633 O O . LEU A 1 96 ? -3.324 -11.612 1.437 1.00 79.12 96 LEU A O 1
ATOM 637 N N . ALA A 1 97 ? -2.505 -9.714 0.552 1.00 75.69 97 ALA A N 1
ATOM 638 C CA . ALA A 1 97 ? -3.399 -8.824 1.292 1.00 75.69 97 ALA A CA 1
ATOM 639 C C . ALA A 1 97 ? -4.884 -9.125 1.009 1.00 75.69 97 ALA A C 1
ATOM 641 O O . ALA A 1 97 ? -5.695 -9.206 1.932 1.00 75.69 97 ALA A O 1
ATOM 642 N N . LEU A 1 98 ? -5.247 -9.372 -0.256 1.00 72.06 98 LEU A N 1
ATOM 643 C CA . LEU A 1 98 ? -6.612 -9.767 -0.626 1.00 72.06 98 LEU A CA 1
ATOM 644 C C . LEU A 1 98 ? -6.985 -11.152 -0.085 1.00 72.06 98 LEU A C 1
ATOM 646 O O . LEU A 1 98 ? -8.116 -11.340 0.366 1.00 72.06 98 LEU A O 1
ATOM 650 N N . GLY A 1 99 ? -6.045 -12.099 -0.084 1.00 73.31 99 GLY A N 1
ATOM 651 C CA . GLY A 1 99 ? -6.225 -13.409 0.544 1.00 73.31 99 GLY A CA 1
ATOM 652 C C . GLY A 1 99 ? -6.544 -13.301 2.038 1.00 73.31 99 GLY A C 1
ATOM 653 O O . GLY A 1 99 ? -7.454 -13.972 2.518 1.00 73.31 99 GLY A O 1
ATOM 654 N N . PHE A 1 100 ? -5.875 -12.390 2.750 1.00 70.25 100 PHE A N 1
ATOM 655 C CA . PHE A 1 100 ? -6.103 -12.158 4.177 1.00 70.25 100 PHE A CA 1
ATOM 656 C C . PHE A 1 100 ? -7.496 -11.576 4.467 1.00 70.25 100 PHE A C 1
ATOM 658 O O . PHE A 1 100 ? -8.166 -12.020 5.393 1.00 70.25 100 PHE A O 1
ATOM 665 N N . THR A 1 101 ? -7.995 -10.653 3.632 1.00 70.25 101 THR A N 1
ATOM 666 C CA . THR A 1 101 ? -9.366 -10.106 3.785 1.00 70.25 101 THR A CA 1
ATOM 667 C C . THR A 1 101 ? -10.467 -11.135 3.535 1.00 70.25 101 THR A C 1
ATOM 669 O O . THR A 1 101 ? -11.594 -10.974 3.993 1.00 70.25 101 THR A O 1
AT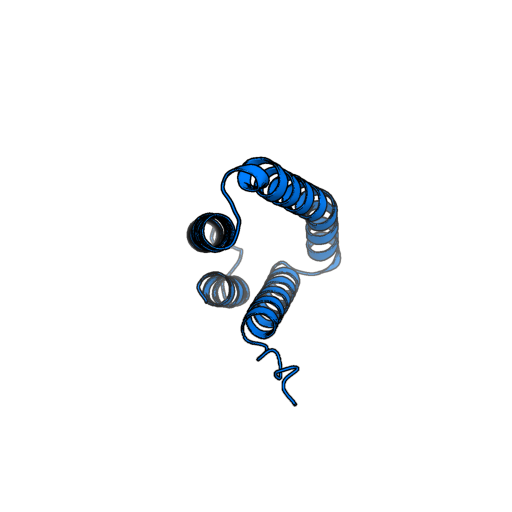OM 672 N N . ARG A 1 102 ? -10.150 -12.194 2.784 1.00 65.69 102 ARG A N 1
ATOM 673 C CA . ARG A 1 102 ? -11.067 -13.286 2.450 1.00 65.69 102 ARG A CA 1
ATOM 674 C C . ARG A 1 102 ? -10.972 -14.438 3.447 1.00 65.69 102 ARG A C 1
ATOM 676 O O . ARG A 1 102 ? -11.727 -15.393 3.282 1.00 65.69 102 ARG A O 1
ATOM 683 N N . TRP A 1 103 ? -10.062 -14.388 4.427 1.00 58.03 103 TRP A N 1
ATOM 684 C CA . TRP A 1 103 ? -9.894 -15.473 5.387 1.00 58.03 103 TRP A CA 1
ATOM 685 C C . TRP A 1 103 ? -11.194 -15.634 6.182 1.00 58.03 103 TRP A C 1
ATOM 687 O O . TRP A 1 103 ? -11.557 -14.728 6.937 1.00 58.03 103 TRP A O 1
ATOM 697 N N . PRO A 1 104 ? -11.931 -16.750 6.020 1.00 54.25 104 PRO A N 1
ATOM 698 C CA . PRO A 1 104 ? -13.108 -16.984 6.829 1.00 54.25 104 PRO A CA 1
ATOM 699 C C . PRO A 1 104 ? -12.616 -17.138 8.264 1.00 54.25 104 PRO A C 1
ATOM 701 O O . PRO A 1 104 ? -11.892 -18.085 8.582 1.00 54.25 104 PRO A O 1
ATOM 704 N N . ALA A 1 105 ? -12.971 -16.185 9.127 1.00 57.59 105 ALA A N 1
ATOM 705 C CA . ALA A 1 105 ? -12.874 -16.371 10.562 1.00 57.59 105 ALA A CA 1
ATOM 706 C C . ALA A 1 105 ? -13.712 -17.611 10.886 1.00 57.59 105 ALA A C 1
ATOM 708 O O . ALA A 1 105 ? -14.942 -17.561 10.905 1.00 57.59 105 ALA A O 1
ATOM 709 N N . ARG A 1 106 ? -13.048 -18.764 11.022 1.00 59.62 106 ARG A N 1
ATOM 710 C CA . ARG A 1 106 ? -13.685 -19.984 11.508 1.00 59.62 106 ARG A CA 1
ATOM 711 C C . ARG A 1 106 ? -14.281 -19.623 12.861 1.00 59.62 106 ARG A C 1
ATOM 713 O O . ARG A 1 106 ? -13.564 -19.133 13.731 1.00 59.62 106 ARG A O 1
ATOM 720 N N . GLY A 1 107 ? -15.599 -19.764 12.961 1.00 52.97 107 GLY A N 1
ATOM 721 C CA . GLY A 1 107 ? -16.366 -19.335 14.116 1.00 52.97 107 GLY A CA 1
ATOM 722 C C . GLY A 1 107 ? -15.804 -19.924 15.403 1.00 52.97 107 GLY A C 1
ATOM 723 O O . GLY A 1 107 ? -15.607 -21.131 15.506 1.00 52.97 107 GLY A O 1
ATOM 724 N N . TYR A 1 108 ? -15.590 -19.061 16.391 1.00 55.34 108 TYR A N 1
ATOM 725 C CA . TYR A 1 108 ? -15.673 -19.471 17.784 1.00 55.34 108 TYR A CA 1
ATOM 726 C C . TYR A 1 108 ? -17.160 -19.586 18.118 1.00 55.34 108 TY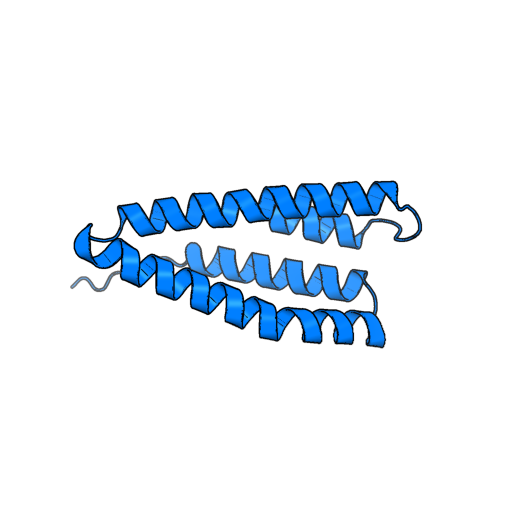R A C 1
ATOM 728 O O . TYR A 1 108 ? -17.799 -18.610 18.503 1.00 55.34 108 TYR A O 1
ATOM 736 N N . GLY A 1 109 ? -17.728 -20.762 17.876 1.00 57.84 109 GLY A N 1
ATOM 737 C CA . GLY A 1 109 ? -19.094 -21.087 18.254 1.00 57.84 109 GLY A CA 1
ATOM 738 C C . GLY A 1 109 ? -19.178 -22.547 18.670 1.00 57.84 109 GLY A C 1
ATOM 739 O O . GLY A 1 109 ? -19.009 -23.415 17.817 1.00 57.84 109 GLY A O 1
ATOM 740 N N . GLY A 1 110 ? -19.465 -22.768 19.957 1.00 43.84 110 GLY A N 1
ATOM 741 C CA . GLY A 1 110 ? -19.854 -24.055 20.545 1.00 43.84 110 GLY A CA 1
ATOM 742 C C . GLY A 1 110 ? -18.784 -24.693 21.402 1.00 43.84 110 GLY A C 1
ATOM 743 O O . GLY A 1 110 ? -18.126 -25.616 20.881 1.00 43.84 110 GLY A O 1
#

Secondary structure (DSSP, 8-state):
-HHHHHHHHHHHS-TT-HHHHHHHHHHHHHHHHHHHHHHHHHHHHHS-GGGHHHHHHHHHHHHHHHHHHHHHHHHHHHHHS-HHHHHHHHHHHHHHHHHHHT--------